Protein AF-A0A2V6UQI0-F1 (afdb_monomer_lite)

Radius of gyration: 17.48 Å; chains: 1; bounding box: 31×27×64 Å

Sequence (97 aa):
MAKVSGRGTDAVVAARPAAFRLSSEYEPRGDQPRAIEDLTRHVGGGRRHVVLRGVTGSGKTYTMANLIANTGRPTLVLSPNKTLAAQLFSEFKAFFP

Structure (mmCIF, N/CA/C/O backbone):
data_AF-A0A2V6UQI0-F1
#
_entry.id   AF-A0A2V6UQI0-F1
#
loop_
_atom_site.group_PDB
_atom_site.id
_atom_site.type_symbol
_atom_site.label_atom_id
_atom_site.label_alt_id
_atom_site.label_comp_id
_atom_site.label_asym_id
_atom_site.label_entity_id
_atom_site.label_seq_id
_atom_site.pdbx_PDB_ins_code
_atom_site.Cartn_x
_atom_site.Cartn_y
_atom_site.Cartn_z
_atom_site.occupancy
_atom_site.B_iso_or_equiv
_atom_site.auth_seq_id
_atom_site.auth_comp_id
_atom_site.auth_asym_id
_atom_site.auth_atom_id
_atom_site.pdbx_PDB_model_num
ATOM 1 N N . MET A 1 1 ? -19.095 -4.936 51.379 1.00 43.41 1 MET A N 1
ATOM 2 C CA . MET A 1 1 ? -18.631 -5.900 50.355 1.00 43.41 1 MET A CA 1
ATOM 3 C C . MET A 1 1 ? -18.524 -5.176 49.025 1.00 43.41 1 MET A C 1
ATOM 5 O O . MET A 1 1 ? -19.541 -4.772 48.481 1.00 43.41 1 MET A O 1
ATOM 9 N N . ALA A 1 2 ? -17.301 -4.937 48.552 1.00 41.28 2 ALA A N 1
ATOM 10 C CA . ALA A 1 2 ? -17.038 -4.334 47.250 1.00 41.28 2 ALA A CA 1
ATOM 11 C C . ALA A 1 2 ? -17.226 -5.383 46.143 1.00 41.28 2 ALA A C 1
ATOM 13 O O . ALA A 1 2 ? -16.736 -6.504 46.280 1.00 41.28 2 ALA A O 1
ATOM 14 N N . LYS A 1 3 ? -17.897 -5.023 45.044 1.00 48.03 3 LYS A N 1
ATOM 15 C CA . LYS A 1 3 ? -17.884 -5.816 43.810 1.00 48.03 3 LYS A CA 1
ATOM 16 C C . LYS A 1 3 ? -17.200 -5.001 42.718 1.00 48.03 3 LYS A C 1
ATOM 18 O O . LYS A 1 3 ? -17.636 -3.911 42.364 1.00 48.03 3 LYS A O 1
ATOM 23 N N . VAL A 1 4 ? -16.080 -5.543 42.261 1.00 51.94 4 VAL A N 1
ATOM 24 C CA . VAL A 1 4 ? -15.159 -4.994 41.269 1.00 51.94 4 VAL A CA 1
ATOM 25 C C . VAL A 1 4 ? -15.762 -5.079 39.863 1.00 51.94 4 VAL A C 1
ATOM 27 O O . VAL A 1 4 ? -16.188 -6.147 39.432 1.00 51.94 4 VAL A O 1
ATOM 30 N N . SER A 1 5 ? -15.769 -3.926 39.188 1.00 45.72 5 SER A N 1
ATOM 31 C CA . SER A 1 5 ? -15.435 -3.684 37.774 1.00 45.72 5 SER A CA 1
ATOM 32 C C . SER A 1 5 ? -15.681 -4.825 36.774 1.00 45.72 5 SER A C 1
ATOM 34 O O . SER A 1 5 ? -14.866 -5.736 36.609 1.00 45.72 5 SER A O 1
ATOM 36 N N . GLY A 1 6 ? -16.781 -4.709 36.027 1.00 47.22 6 GLY A N 1
ATOM 37 C CA . GLY A 1 6 ? -16.929 -5.344 34.722 1.00 47.22 6 GLY A CA 1
ATOM 38 C C . GLY A 1 6 ? -16.240 -4.482 33.667 1.00 47.22 6 GLY A C 1
ATOM 39 O O . GLY A 1 6 ? -16.662 -3.356 33.422 1.00 47.22 6 GLY A O 1
ATOM 40 N N . ARG A 1 7 ? -15.158 -5.017 33.094 1.00 54.47 7 ARG A N 1
ATOM 41 C CA . ARG A 1 7 ? -14.388 -4.463 31.973 1.00 54.47 7 ARG A CA 1
ATOM 42 C C . ARG A 1 7 ? -15.310 -3.874 30.907 1.00 54.47 7 ARG A C 1
ATOM 44 O O . ARG A 1 7 ? -16.218 -4.557 30.436 1.00 54.47 7 ARG A O 1
ATOM 51 N N . GLY A 1 8 ? -15.039 -2.617 30.554 1.00 45.41 8 GLY A N 1
ATOM 52 C CA . GLY A 1 8 ? -15.682 -1.930 29.448 1.00 45.41 8 GLY A CA 1
ATOM 53 C C . GLY A 1 8 ? -15.643 -2.812 28.211 1.00 45.41 8 GLY A C 1
ATOM 54 O O . GLY A 1 8 ? -14.612 -3.385 27.866 1.00 45.41 8 GLY A O 1
ATOM 55 N N . THR A 1 9 ? -16.797 -2.962 27.581 1.00 44.50 9 THR A N 1
ATOM 56 C CA . THR A 1 9 ? -16.889 -3.448 26.218 1.00 44.50 9 THR A CA 1
ATOM 57 C C . THR A 1 9 ? -15.984 -2.561 25.371 1.00 44.50 9 THR A C 1
ATOM 59 O O . THR A 1 9 ? -16.330 -1.403 25.129 1.00 44.50 9 THR A O 1
ATOM 62 N N . ASP A 1 10 ? -14.833 -3.084 24.947 1.00 46.47 10 ASP A N 1
ATOM 63 C CA . ASP A 1 10 ? -14.095 -2.553 23.807 1.00 46.47 10 ASP A CA 1
ATOM 64 C C . ASP A 1 10 ? -15.028 -2.699 22.610 1.00 46.47 10 ASP A C 1
ATOM 66 O O . ASP A 1 10 ? -15.032 -3.696 21.884 1.00 46.47 10 ASP A O 1
ATOM 70 N N . ALA A 1 11 ? -15.906 -1.711 22.460 1.00 43.59 11 ALA A N 1
ATOM 71 C CA . ALA A 1 11 ? -16.594 -1.445 21.229 1.00 43.59 11 ALA A CA 1
ATOM 72 C C . ALA A 1 11 ? -15.480 -1.177 20.223 1.00 43.59 11 ALA A C 1
ATOM 74 O O . ALA A 1 11 ? -14.977 -0.060 20.106 1.00 43.59 11 ALA A O 1
ATOM 75 N N . VAL A 1 12 ? -15.048 -2.233 19.532 1.00 52.81 12 VAL A N 1
ATOM 76 C CA . VAL A 1 12 ? -14.375 -2.105 18.251 1.00 52.81 12 VAL A CA 1
ATOM 77 C C . VAL A 1 12 ? -15.330 -1.252 17.440 1.00 52.81 12 VAL A C 1
ATOM 79 O O . VAL A 1 12 ? -16.383 -1.727 17.018 1.00 52.81 12 VAL A O 1
ATOM 82 N N . VAL A 1 13 ? -15.014 0.040 17.348 1.00 53.50 13 VAL A N 1
ATOM 83 C CA . VAL A 1 13 ? -15.755 1.006 16.555 1.00 53.50 13 VAL A CA 1
ATOM 84 C C . VAL A 1 13 ? -15.876 0.358 15.190 1.00 53.50 13 VAL A C 1
ATOM 86 O O . VAL A 1 13 ? -14.867 0.160 14.511 1.00 53.50 13 VAL A O 1
ATOM 89 N N . ALA A 1 14 ? -17.086 -0.081 14.842 1.00 52.88 14 ALA A N 1
ATOM 90 C CA . ALA A 1 14 ? -17.365 -0.681 13.553 1.00 52.88 14 ALA A CA 1
ATOM 91 C C . ALA A 1 14 ? -17.186 0.440 12.535 1.00 52.88 14 ALA A C 1
ATOM 93 O O . ALA A 1 14 ? -18.101 1.218 12.261 1.00 52.88 14 ALA A O 1
ATOM 94 N N . ALA A 1 15 ? -15.948 0.607 12.081 1.00 55.72 15 ALA A N 1
ATOM 95 C CA . ALA A 1 15 ? -15.601 1.675 11.184 1.00 55.72 15 ALA A CA 1
ATOM 96 C C . ALA A 1 15 ? -16.381 1.444 9.895 1.00 55.72 15 ALA A C 1
ATOM 98 O O . ALA A 1 15 ? -16.282 0.385 9.271 1.00 55.72 15 ALA A O 1
ATOM 99 N N . ARG A 1 16 ? -17.209 2.426 9.535 1.00 60.06 16 ARG A N 1
ATOM 100 C CA . ARG A 1 16 ? -17.939 2.406 8.270 1.00 60.06 16 ARG A CA 1
ATOM 101 C C . ARG A 1 16 ? -16.900 2.300 7.149 1.00 60.06 16 ARG A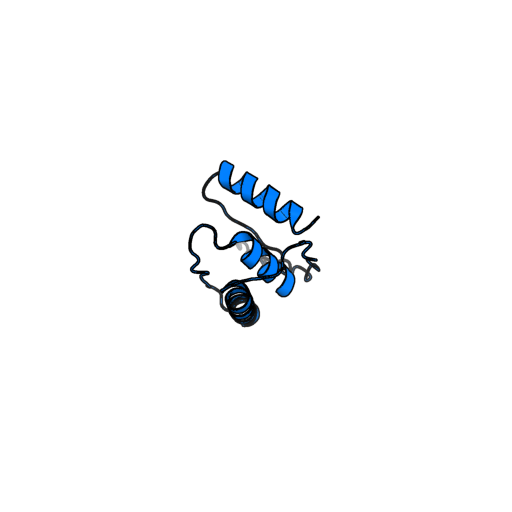 C 1
ATOM 103 O O . ARG A 1 16 ? -15.877 2.983 7.248 1.00 60.06 16 ARG A O 1
ATOM 110 N N . PRO A 1 17 ? -17.122 1.465 6.122 1.00 59.19 17 PRO A N 1
ATOM 111 C CA . PRO A 1 17 ? -16.191 1.381 5.009 1.00 59.19 17 PRO A CA 1
ATOM 112 C C . PRO A 1 17 ? -16.013 2.781 4.418 1.00 59.19 17 PRO A C 1
ATOM 114 O O . PRO A 1 17 ? -16.982 3.423 4.006 1.00 59.19 17 PRO A O 1
ATOM 117 N N . ALA A 1 18 ? -14.781 3.278 4.465 1.00 68.88 18 ALA A N 1
ATOM 118 C CA . ALA A 1 18 ? -14.418 4.549 3.867 1.00 68.88 18 ALA A CA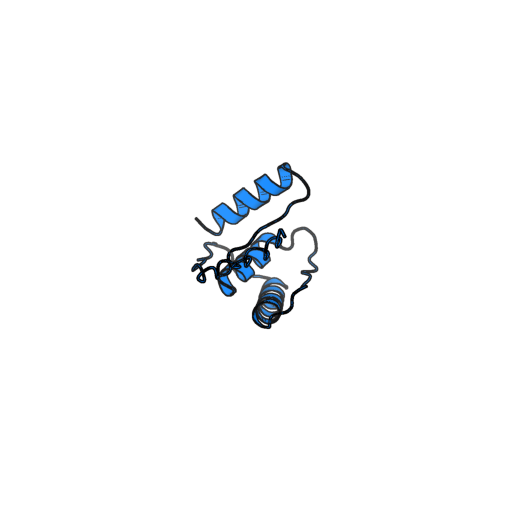 1
ATOM 119 C C . ALA A 1 18 ? -14.101 4.276 2.396 1.00 68.88 18 ALA A C 1
ATOM 121 O O . ALA A 1 18 ? -13.339 3.362 2.079 1.00 68.88 18 ALA A O 1
ATOM 122 N N . ALA A 1 19 ? -14.708 5.040 1.490 1.00 82.94 19 ALA A N 1
ATOM 123 C CA . ALA A 1 19 ? -14.447 4.902 0.064 1.00 82.94 19 ALA A CA 1
ATOM 124 C C . ALA A 1 19 ? -13.058 5.476 -0.262 1.00 82.94 19 ALA A C 1
ATOM 126 O O . ALA A 1 19 ? -12.922 6.666 -0.540 1.00 82.94 19 ALA A O 1
ATOM 127 N N . PHE A 1 20 ? -12.026 4.634 -0.212 1.00 94.06 20 PHE A N 1
ATOM 128 C CA . PHE A 1 20 ? -10.676 4.988 -0.647 1.00 94.06 20 PHE A CA 1
ATOM 129 C C . PHE A 1 20 ? -10.611 4.970 -2.177 1.00 94.06 20 PHE A C 1
ATOM 131 O O . PHE A 1 20 ? -10.671 3.909 -2.797 1.00 94.06 20 PHE A O 1
ATOM 138 N N . ARG A 1 21 ? -10.499 6.151 -2.793 1.00 94.00 21 ARG A N 1
ATOM 139 C CA . ARG A 1 21 ? -10.319 6.293 -4.243 1.00 94.00 21 ARG A CA 1
ATOM 140 C C . ARG A 1 21 ? -8.835 6.414 -4.554 1.00 94.00 21 ARG A C 1
ATOM 142 O O . ARG A 1 21 ? -8.226 7.427 -4.231 1.00 94.00 21 ARG A O 1
ATOM 149 N N . LEU A 1 22 ? -8.274 5.374 -5.160 1.00 95.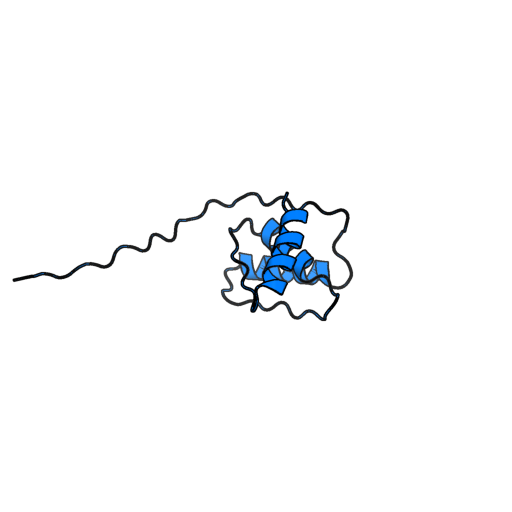25 22 LEU A N 1
ATOM 150 C CA . LEU A 1 22 ? -6.884 5.376 -5.596 1.00 95.25 22 LEU A CA 1
ATOM 151 C C . LEU A 1 22 ? -6.716 6.303 -6.807 1.00 95.25 22 LEU A C 1
ATOM 153 O O . LEU A 1 22 ? -7.342 6.082 -7.842 1.00 95.25 22 LEU A O 1
ATOM 157 N N . SER A 1 23 ? -5.860 7.313 -6.674 1.00 94.81 23 SER A N 1
ATOM 158 C CA . SER A 1 23 ? -5.406 8.180 -7.761 1.00 94.81 23 SER A CA 1
ATOM 159 C C . SER A 1 23 ? -4.002 7.762 -8.192 1.00 94.81 23 SER A C 1
ATOM 161 O O . SER A 1 23 ? -3.095 7.669 -7.365 1.00 94.81 23 SER A O 1
ATOM 163 N N . SER A 1 24 ? -3.814 7.456 -9.474 1.00 90.69 24 SER A N 1
ATOM 164 C CA . SER A 1 24 ? -2.522 7.048 -10.029 1.00 90.69 24 SER A CA 1
ATOM 165 C C . SER A 1 24 ? -2.550 7.134 -11.551 1.00 90.69 24 SER A C 1
ATOM 167 O O . SER A 1 24 ? -3.521 6.714 -12.171 1.00 90.69 24 SER A O 1
ATOM 169 N N . GLU A 1 25 ? -1.462 7.613 -12.151 1.00 88.88 25 GLU A N 1
ATOM 170 C CA . GLU A 1 25 ? -1.231 7.540 -13.604 1.00 88.88 25 GLU A CA 1
ATOM 171 C C . GLU A 1 25 ? -0.717 6.158 -14.044 1.00 88.88 25 GLU A C 1
ATOM 173 O O . GLU A 1 25 ? -0.688 5.829 -15.228 1.00 88.88 25 GLU A O 1
ATOM 178 N N . TYR A 1 26 ? -0.287 5.339 -13.084 1.00 86.75 26 TYR A N 1
ATOM 179 C CA . TYR A 1 26 ? 0.186 3.982 -13.315 1.00 86.75 26 TYR A CA 1
ATOM 180 C C . TYR A 1 26 ? -0.958 2.981 -13.207 1.00 86.75 26 TYR A C 1
ATOM 182 O O . TYR A 1 26 ? -1.825 3.119 -12.341 1.00 86.75 26 TYR A O 1
ATOM 190 N N . GLU A 1 27 ? -0.872 1.931 -14.018 1.00 91.75 27 GLU A N 1
ATOM 191 C CA . GLU A 1 27 ? -1.669 0.714 -13.895 1.00 91.75 27 GLU A CA 1
ATOM 192 C C . GLU A 1 27 ? -0.819 -0.410 -13.282 1.00 91.75 27 GLU A C 1
ATOM 194 O O . GLU A 1 27 ? 0.404 -0.424 -13.483 1.00 91.75 27 GLU A O 1
ATOM 199 N N . PRO A 1 28 ? -1.424 -1.376 -12.566 1.00 93.69 28 PRO A N 1
ATOM 200 C CA . PRO A 1 28 ? -0.700 -2.531 -12.050 1.00 93.69 28 PRO A CA 1
ATOM 201 C C . PRO A 1 28 ? -0.028 -3.334 -13.171 1.00 93.69 28 PRO A C 1
ATOM 203 O O . PRO A 1 28 ? -0.658 -3.680 -14.168 1.00 93.69 28 PRO A O 1
ATOM 206 N N . ARG A 1 29 ? 1.259 -3.661 -13.006 1.00 93.56 29 ARG A N 1
ATOM 207 C CA . ARG A 1 29 ? 2.061 -4.382 -14.016 1.00 93.56 29 ARG A CA 1
ATOM 208 C C . ARG A 1 29 ? 2.855 -5.539 -13.412 1.00 93.56 29 ARG A C 1
ATOM 210 O O . ARG A 1 29 ? 3.077 -5.597 -12.203 1.00 93.56 29 ARG A O 1
ATOM 217 N N . GLY A 1 30 ? 3.308 -6.455 -14.269 1.00 93.88 30 GLY A N 1
ATOM 218 C CA . GLY A 1 30 ? 4.044 -7.651 -13.847 1.00 93.88 30 GLY A CA 1
ATOM 219 C C . GLY A 1 30 ? 3.185 -8.536 -12.943 1.00 93.88 30 GLY A C 1
ATOM 220 O O . GLY A 1 30 ? 2.036 -8.811 -13.270 1.00 93.88 30 GLY A O 1
ATOM 221 N N . ASP A 1 31 ? 3.715 -8.928 -11.784 1.00 94.75 31 ASP A N 1
ATOM 222 C CA . ASP A 1 31 ? 2.997 -9.767 -10.811 1.00 94.75 31 ASP A CA 1
ATOM 223 C C . ASP A 1 31 ? 1.994 -8.992 -9.937 1.00 94.75 31 ASP A C 1
ATOM 225 O O . ASP A 1 31 ? 1.239 -9.600 -9.171 1.00 94.75 31 ASP A O 1
ATOM 229 N N . GLN A 1 32 ? 1.964 -7.656 -10.026 1.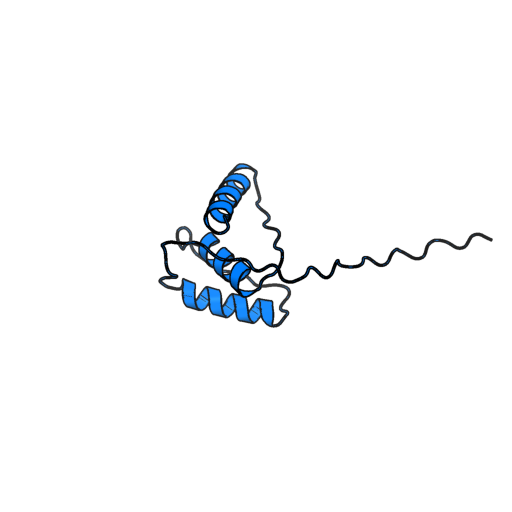00 96.44 32 GLN A N 1
ATOM 230 C CA . GLN A 1 32 ? 1.100 -6.828 -9.180 1.00 96.44 32 GLN A CA 1
ATOM 231 C C . GLN A 1 32 ? -0.394 -7.159 -9.313 1.00 96.44 32 GLN A C 1
ATOM 233 O O . GLN A 1 32 ? -1.019 -7.313 -8.265 1.00 96.44 32 GLN A O 1
ATOM 238 N N . PRO A 1 33 ? -0.992 -7.320 -10.517 1.00 97.19 33 PRO A N 1
ATOM 239 C CA . PRO A 1 33 ? -2.424 -7.605 -10.640 1.00 97.19 33 PRO A CA 1
ATOM 240 C C . PRO A 1 33 ? -2.834 -8.857 -9.859 1.00 97.19 33 PRO A C 1
ATOM 242 O O . PRO A 1 33 ? -3.766 -8.821 -9.057 1.00 97.19 33 PRO A O 1
ATOM 245 N N . ARG A 1 34 ? -2.063 -9.940 -10.014 1.00 96.81 34 ARG A N 1
ATOM 246 C CA . ARG A 1 34 ? -2.297 -11.203 -9.309 1.00 96.81 34 ARG A CA 1
ATOM 247 C C . ARG A 1 34 ? -2.098 -11.060 -7.802 1.00 96.81 34 ARG A C 1
ATOM 249 O O . ARG A 1 34 ? -2.903 -11.565 -7.025 1.00 96.81 34 ARG A O 1
ATOM 256 N N . ALA A 1 35 ? -1.041 -10.366 -7.376 1.00 97.50 35 ALA A N 1
ATOM 257 C CA . ALA A 1 35 ? -0.791 -10.130 -5.957 1.00 97.50 35 ALA A CA 1
ATOM 258 C C . ALA A 1 35 ? -1.930 -9.326 -5.308 1.00 97.50 35 ALA A C 1
ATOM 260 O O . ALA A 1 35 ? -2.367 -9.672 -4.213 1.00 97.50 35 ALA A O 1
ATOM 261 N N . ILE A 1 36 ? -2.435 -8.290 -5.985 1.00 97.56 36 ILE A N 1
ATOM 262 C CA . ILE A 1 36 ? -3.570 -7.480 -5.524 1.00 97.56 36 ILE A CA 1
ATOM 263 C C . ILE A 1 36 ? -4.814 -8.359 -5.376 1.00 97.56 36 ILE A C 1
ATOM 265 O O . ILE A 1 36 ? -5.424 -8.357 -4.308 1.00 97.56 36 ILE A O 1
ATOM 269 N N . GLU A 1 37 ? -5.155 -9.143 -6.401 1.00 97.88 37 GLU A N 1
ATOM 270 C CA . GLU A 1 37 ? -6.315 -10.040 -6.384 1.00 97.88 37 GLU A CA 1
ATOM 271 C C . GLU A 1 37 ? -6.243 -11.045 -5.222 1.00 97.88 37 GLU A C 1
ATOM 273 O O . GLU A 1 37 ? -7.175 -11.151 -4.416 1.00 97.88 37 GLU A O 1
ATOM 278 N N . ASP A 1 38 ? -5.110 -11.740 -5.085 1.00 97.75 38 ASP A N 1
ATOM 279 C CA . ASP A 1 38 ? -4.901 -12.734 -4.034 1.00 97.75 38 ASP A CA 1
ATOM 280 C C . ASP A 1 38 ? -4.995 -12.101 -2.637 1.00 97.75 38 ASP A C 1
ATOM 282 O O . ASP A 1 38 ? -5.650 -12.652 -1.744 1.00 97.75 38 ASP A O 1
ATOM 286 N N . LEU A 1 39 ? -4.380 -10.930 -2.438 1.00 97.56 39 LEU A N 1
ATOM 287 C CA . LEU A 1 39 ? -4.457 -10.187 -1.180 1.00 97.56 39 LEU A CA 1
ATOM 288 C C . LEU A 1 39 ? -5.893 -9.748 -0.871 1.00 97.56 39 LEU A C 1
ATOM 290 O O . LEU A 1 39 ? -6.363 -9.974 0.247 1.00 97.56 39 LEU A O 1
ATOM 294 N N . THR A 1 40 ? -6.601 -9.161 -1.841 1.00 96.88 40 THR A N 1
ATOM 295 C CA . THR A 1 40 ? -7.989 -8.710 -1.674 1.00 96.88 40 THR A CA 1
ATOM 296 C C . THR A 1 40 ? -8.892 -9.880 -1.296 1.00 96.88 40 THR A C 1
ATOM 298 O O . THR A 1 40 ? -9.624 -9.786 -0.307 1.00 96.88 40 THR A O 1
ATOM 301 N N . ARG A 1 41 ? -8.782 -11.018 -1.993 1.00 97.69 41 ARG A N 1
ATOM 302 C CA . ARG A 1 41 ? -9.537 -12.237 -1.669 1.00 97.69 41 ARG A CA 1
ATOM 303 C C . ARG A 1 41 ? -9.229 -12.739 -0.260 1.00 97.69 41 ARG A C 1
ATOM 305 O O . ARG A 1 41 ? -10.139 -13.098 0.483 1.00 97.69 41 ARG A O 1
ATOM 312 N N . HIS A 1 42 ? -7.956 -12.788 0.128 1.00 96.94 42 HIS A N 1
ATOM 313 C CA . HIS A 1 42 ? -7.559 -13.292 1.444 1.00 96.94 42 HIS A CA 1
ATOM 314 C C . HIS A 1 42 ? -8.038 -12.395 2.589 1.00 96.94 42 HIS A C 1
ATOM 316 O O . HIS A 1 42 ? -8.573 -12.906 3.575 1.00 96.94 42 HIS A O 1
ATOM 322 N N . VAL A 1 43 ? -7.880 -11.077 2.454 1.00 94.56 43 VAL A N 1
ATOM 323 C CA . VAL A 1 43 ? -8.315 -10.107 3.468 1.00 94.56 43 VAL A CA 1
ATOM 324 C C . VAL A 1 43 ? -9.843 -10.033 3.537 1.00 94.56 43 VAL A C 1
ATOM 326 O O . VAL A 1 43 ? -10.397 -10.031 4.638 1.00 94.56 43 VAL A O 1
ATOM 329 N N . GLY A 1 44 ? -10.527 -10.027 2.388 1.00 91.88 44 GLY A N 1
ATOM 330 C CA . GLY A 1 44 ? -11.992 -10.056 2.306 1.00 91.88 44 GLY A CA 1
ATOM 331 C C . GLY A 1 44 ? -12.595 -11.348 2.864 1.00 91.88 44 GLY A C 1
ATOM 332 O O . GLY A 1 44 ? -13.620 -11.309 3.535 1.00 91.88 44 GLY A O 1
ATOM 333 N N . GLY A 1 45 ? -11.907 -12.481 2.689 1.00 94.38 45 GLY A N 1
ATOM 334 C CA . GLY A 1 45 ? -12.271 -13.777 3.272 1.00 94.38 45 GLY A CA 1
ATOM 335 C C . GLY A 1 45 ? -11.958 -13.928 4.767 1.00 94.38 45 GLY A C 1
ATOM 336 O O . GLY A 1 45 ? -12.007 -15.042 5.283 1.00 94.38 45 GLY A O 1
ATOM 337 N N . GLY A 1 46 ? -11.580 -12.852 5.467 1.00 93.06 46 GLY A N 1
ATOM 338 C CA . GLY A 1 46 ? -11.376 -12.861 6.918 1.00 93.06 46 GLY A CA 1
ATOM 339 C C . GLY A 1 46 ? -10.063 -13.493 7.394 1.00 93.06 46 GLY A C 1
ATOM 340 O O . GLY A 1 46 ? -9.904 -13.733 8.595 1.00 93.06 46 GLY A O 1
ATOM 341 N N . ARG A 1 47 ? -9.090 -13.751 6.504 1.00 95.62 47 ARG A N 1
ATOM 342 C CA . ARG A 1 47 ? -7.769 -14.229 6.944 1.00 95.62 47 ARG A CA 1
ATOM 343 C C . ARG A 1 47 ? -7.084 -13.145 7.769 1.00 95.62 47 ARG A C 1
ATOM 345 O O . ARG A 1 47 ? -6.868 -12.035 7.292 1.00 95.62 47 ARG A O 1
ATOM 352 N N . ARG A 1 48 ? -6.697 -13.489 9.000 1.00 94.88 48 ARG A N 1
ATOM 353 C CA . ARG A 1 48 ? -6.055 -12.541 9.926 1.00 94.88 48 ARG A CA 1
ATOM 354 C C . ARG A 1 48 ? -4.612 -12.201 9.561 1.00 94.88 48 ARG A C 1
ATOM 356 O O . ARG A 1 48 ? -4.161 -11.100 9.849 1.00 94.88 48 ARG A O 1
ATOM 363 N N . HIS A 1 49 ? -3.890 -13.141 8.953 1.00 97.06 49 HIS A N 1
ATOM 364 C CA . HIS A 1 49 ? -2.477 -12.983 8.615 1.00 97.06 49 HIS A CA 1
ATOM 365 C C . HIS A 1 49 ? -2.261 -13.309 7.143 1.00 97.06 49 HIS A C 1
ATOM 367 O O . HIS A 1 49 ? -2.585 -14.406 6.686 1.00 97.06 49 HIS A O 1
ATOM 373 N N . VAL A 1 50 ? -1.723 -12.343 6.405 1.00 96.81 50 VAL A N 1
ATOM 374 C CA . VAL A 1 50 ? -1.423 -12.451 4.978 1.00 96.81 50 VAL A CA 1
ATOM 375 C C . VAL A 1 50 ? -0.073 -11.782 4.737 1.00 96.81 50 VAL A C 1
ATOM 377 O O . VAL A 1 50 ? 0.205 -10.732 5.310 1.00 96.81 50 VAL A O 1
ATOM 380 N N . VAL A 1 51 ? 0.776 -12.396 3.913 1.00 96.44 51 VAL A N 1
ATOM 381 C CA . VAL A 1 51 ? 2.131 -11.906 3.630 1.00 96.44 51 VAL A CA 1
ATOM 382 C C . VAL A 1 51 ? 2.259 -11.608 2.141 1.00 96.44 51 VAL A C 1
ATOM 384 O O . VAL A 1 51 ? 2.104 -12.504 1.315 1.00 96.44 51 VAL A O 1
ATOM 387 N N . LEU A 1 52 ? 2.595 -10.363 1.800 1.00 96.75 52 LEU A N 1
ATOM 388 C CA . LEU A 1 52 ? 3.019 -9.985 0.453 1.00 96.75 52 LEU A CA 1
ATOM 389 C C . LEU A 1 52 ? 4.525 -10.240 0.311 1.00 96.75 52 LEU A C 1
ATOM 391 O O . LEU A 1 52 ? 5.341 -9.486 0.844 1.00 96.75 52 LEU A O 1
ATOM 395 N N . ARG A 1 53 ? 4.910 -11.295 -0.414 1.00 94.00 53 ARG A N 1
ATOM 396 C CA . ARG A 1 53 ? 6.320 -11.551 -0.747 1.00 94.00 53 ARG A CA 1
ATOM 397 C C . ARG A 1 53 ? 6.691 -10.814 -2.030 1.00 94.00 53 ARG A C 1
ATOM 399 O O . ARG A 1 53 ? 6.393 -11.295 -3.113 1.00 94.00 53 ARG A O 1
ATOM 406 N N . GLY A 1 54 ? 7.340 -9.658 -1.899 1.00 90.88 54 GLY A N 1
ATOM 407 C CA . GLY A 1 54 ? 7.768 -8.844 -3.040 1.00 90.88 54 GLY A CA 1
ATOM 408 C C . GLY A 1 54 ? 9.225 -8.398 -2.943 1.00 90.88 54 GLY A C 1
ATOM 409 O O . GLY A 1 54 ? 9.672 -7.922 -1.894 1.00 90.88 54 GLY A O 1
ATOM 410 N N . VAL A 1 55 ? 9.950 -8.481 -4.060 1.00 92.38 55 VAL A N 1
ATOM 411 C CA . VAL A 1 55 ? 11.335 -7.992 -4.185 1.00 92.38 55 VAL A CA 1
ATOM 412 C C . VAL A 1 55 ? 11.409 -6.460 -4.089 1.00 92.38 55 VAL A C 1
ATOM 414 O O . VAL A 1 55 ? 10.392 -5.759 -4.169 1.00 92.38 55 VAL A O 1
ATOM 417 N N . THR A 1 56 ? 12.592 -5.897 -3.858 1.00 90.38 56 THR A N 1
ATOM 418 C CA . THR A 1 56 ? 12.797 -4.435 -3.877 1.00 90.38 56 THR A CA 1
ATOM 419 C C . THR A 1 56 ? 12.519 -3.875 -5.276 1.00 90.38 56 THR A C 1
ATOM 421 O O . THR A 1 56 ? 12.784 -4.542 -6.266 1.00 90.38 56 THR A O 1
ATOM 424 N N . GLY A 1 57 ? 11.915 -2.685 -5.364 1.00 89.50 57 GLY A N 1
ATOM 425 C CA . GLY A 1 57 ? 11.554 -2.054 -6.643 1.00 89.50 57 GLY A CA 1
ATOM 426 C C . GLY A 1 57 ? 10.246 -2.541 -7.285 1.00 89.50 57 GLY A C 1
ATOM 427 O O . GLY A 1 57 ? 9.752 -1.901 -8.200 1.00 89.50 57 GLY A O 1
ATOM 428 N N . SER A 1 58 ? 9.613 -3.601 -6.771 1.00 90.25 58 SER A N 1
ATOM 429 C CA . SER A 1 58 ? 8.367 -4.163 -7.335 1.00 90.25 58 SER A CA 1
ATOM 430 C C . SER A 1 58 ? 7.090 -3.338 -7.098 1.00 90.25 58 SER A C 1
ATOM 432 O O . SER A 1 58 ? 6.002 -3.790 -7.442 1.00 90.25 58 SER A O 1
ATOM 434 N N . GLY A 1 59 ? 7.174 -2.150 -6.489 1.00 93.81 59 GLY A N 1
ATOM 435 C CA . GLY A 1 59 ? 5.991 -1.322 -6.211 1.00 93.81 59 GLY A CA 1
ATOM 436 C C . GLY A 1 59 ? 5.083 -1.874 -5.102 1.00 93.81 59 GLY A C 1
ATOM 437 O O . GLY A 1 59 ? 3.857 -1.854 -5.221 1.00 93.81 59 GLY A O 1
ATOM 438 N N . LYS A 1 60 ? 5.670 -2.362 -3.997 1.00 96.62 60 LYS A N 1
ATOM 439 C CA . LYS A 1 60 ? 4.913 -2.894 -2.845 1.00 96.62 60 LYS A CA 1
ATOM 440 C C . LYS A 1 60 ? 3.914 -1.887 -2.270 1.00 96.62 60 LYS A C 1
ATOM 442 O O . LYS A 1 60 ? 2.799 -2.281 -1.947 1.00 96.62 60 LYS A O 1
ATOM 447 N N . THR A 1 61 ? 4.273 -0.606 -2.173 1.00 97.00 61 THR A N 1
ATOM 448 C CA . THR A 1 61 ? 3.350 0.422 -1.667 1.00 97.00 61 THR A CA 1
ATOM 449 C C . THR A 1 61 ? 2.131 0.568 -2.570 1.00 97.00 61 THR A C 1
ATOM 451 O O . THR A 1 61 ? 1.010 0.553 -2.078 1.00 97.00 61 THR A O 1
ATOM 454 N N . TYR A 1 62 ? 2.329 0.608 -3.890 1.00 97.19 62 TYR A N 1
ATOM 455 C CA . TYR A 1 62 ? 1.235 0.691 -4.860 1.00 97.19 62 TYR A CA 1
ATOM 456 C C . TYR A 1 62 ? 0.325 -0.550 -4.824 1.00 97.19 62 TYR A C 1
ATOM 458 O O . TYR A 1 62 ? -0.900 -0.437 -4.861 1.00 97.19 62 TYR A O 1
ATOM 466 N N . THR A 1 63 ? 0.911 -1.740 -4.647 1.00 97.56 63 THR A N 1
ATOM 467 C CA . THR A 1 63 ? 0.158 -2.986 -4.412 1.00 97.56 63 THR A CA 1
ATOM 468 C C . THR A 1 63 ? -0.715 -2.880 -3.154 1.00 97.56 63 THR A C 1
ATOM 470 O O . THR A 1 63 ? -1.896 -3.224 -3.182 1.00 97.56 63 THR A O 1
ATOM 473 N N . MET A 1 64 ? -0.163 -2.358 -2.052 1.00 97.44 64 MET A N 1
ATOM 474 C CA . MET A 1 64 ? -0.917 -2.154 -0.810 1.00 97.44 64 MET A CA 1
ATOM 475 C C . MET A 1 64 ? -1.977 -1.052 -0.935 1.00 97.44 64 MET A C 1
ATOM 477 O O . MET A 1 64 ? -3.050 -1.190 -0.356 1.00 97.44 64 MET A O 1
ATOM 481 N N . ALA A 1 65 ? -1.735 0.004 -1.715 1.00 97.38 65 ALA A N 1
ATOM 482 C CA . ALA A 1 65 ? -2.727 1.044 -1.984 1.00 97.38 65 ALA A CA 1
ATOM 483 C C . ALA A 1 65 ? -3.953 0.471 -2.717 1.00 97.38 65 ALA A C 1
ATOM 485 O O . ALA A 1 65 ? -5.085 0.695 -2.292 1.00 97.38 65 ALA A O 1
ATOM 486 N N . ASN A 1 66 ? -3.743 -0.365 -3.738 1.00 97.25 66 ASN A N 1
ATOM 487 C CA . ASN A 1 66 ? -4.833 -1.087 -4.402 1.00 97.25 66 ASN A CA 1
ATOM 488 C C . ASN A 1 66 ? -5.609 -1.989 -3.427 1.00 97.25 66 ASN A C 1
ATOM 490 O O . ASN A 1 66 ? -6.837 -1.999 -3.436 1.00 97.25 66 ASN A O 1
ATOM 494 N N . LEU A 1 67 ? -4.916 -2.703 -2.533 1.00 97.00 67 LEU A N 1
ATOM 495 C CA . LEU A 1 67 ? -5.572 -3.511 -1.500 1.00 97.00 67 LEU A CA 1
ATOM 496 C C . LEU A 1 67 ? -6.448 -2.660 -0.561 1.00 97.00 67 LEU A C 1
ATOM 498 O O . LEU A 1 67 ? -7.572 -3.056 -0.239 1.00 97.00 67 LEU A O 1
ATOM 502 N N . ILE A 1 68 ? -5.949 -1.506 -0.113 1.00 96.25 68 ILE A N 1
ATOM 503 C CA . ILE A 1 68 ? -6.696 -0.579 0.752 1.00 96.25 68 ILE A CA 1
ATOM 504 C C . ILE A 1 68 ? -7.939 -0.059 0.019 1.00 96.25 68 ILE A C 1
ATOM 506 O O . ILE A 1 68 ? -9.033 -0.104 0.583 1.00 96.25 68 ILE A O 1
ATOM 510 N N . ALA A 1 69 ? -7.792 0.345 -1.247 1.00 95.81 69 ALA A N 1
ATOM 511 C CA . ALA A 1 69 ? -8.898 0.789 -2.094 1.00 95.81 69 ALA A CA 1
ATOM 512 C C . ALA A 1 69 ? -9.971 -0.299 -2.267 1.00 95.81 69 ALA A C 1
ATOM 514 O O . ALA A 1 69 ? -11.148 -0.052 -2.009 1.00 95.81 69 ALA A O 1
ATOM 515 N N . ASN A 1 70 ? -9.562 -1.526 -2.602 1.00 95.25 70 ASN A N 1
ATOM 516 C CA . ASN A 1 70 ? -10.473 -2.656 -2.805 1.00 95.25 70 ASN A CA 1
ATOM 517 C C . ASN A 1 70 ? -11.210 -3.074 -1.526 1.00 95.25 70 ASN A C 1
ATOM 519 O O . ASN A 1 70 ? -12.348 -3.534 -1.58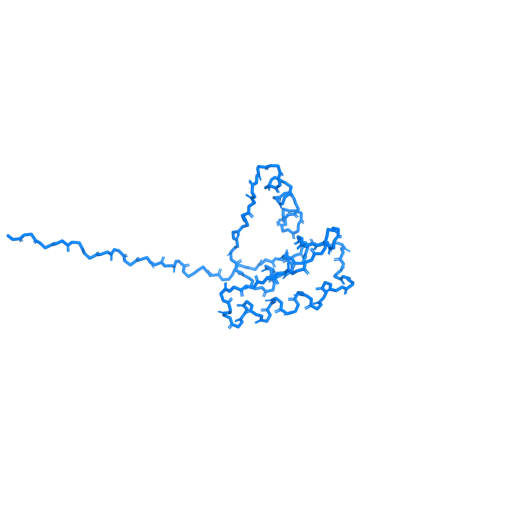6 1.00 95.25 70 ASN A O 1
ATOM 523 N N . THR A 1 71 ? -10.556 -2.969 -0.366 1.00 93.62 71 THR A N 1
ATOM 524 C CA . THR A 1 71 ? -11.148 -3.412 0.907 1.00 93.62 71 THR A CA 1
ATOM 525 C C . THR A 1 71 ? -11.961 -2.325 1.601 1.00 93.62 71 THR A C 1
ATOM 527 O O . THR A 1 71 ? -12.844 -2.659 2.390 1.00 93.62 71 THR A O 1
ATOM 530 N N . GLY A 1 72 ? -11.688 -1.042 1.344 1.00 92.69 72 GLY A N 1
ATOM 531 C CA . GLY A 1 72 ? -12.425 0.071 1.952 1.00 92.69 72 GLY A CA 1
ATOM 532 C C . GLY A 1 72 ? -12.240 0.191 3.472 1.00 92.69 72 GLY A C 1
ATOM 533 O O . GLY A 1 72 ? -13.068 0.794 4.157 1.00 92.69 72 GLY A O 1
ATOM 534 N N . ARG A 1 73 ? -11.196 -0.432 4.037 1.00 90.94 73 ARG A N 1
ATOM 535 C CA . ARG A 1 73 ? -10.990 -0.530 5.492 1.00 90.94 73 ARG A CA 1
ATOM 536 C C . ARG A 1 73 ? -10.012 0.540 5.973 1.00 90.94 73 ARG A C 1
ATOM 538 O O . ARG A 1 73 ? -8.930 0.661 5.393 1.00 90.94 73 ARG A O 1
ATOM 545 N N . PRO A 1 74 ? -10.314 1.268 7.064 1.00 94.00 74 PRO A N 1
ATOM 546 C CA . PRO A 1 74 ? -9.309 2.091 7.724 1.00 94.00 74 PRO A CA 1
ATOM 547 C C . PRO A 1 74 ? -8.082 1.249 8.066 1.00 94.00 74 PRO A C 1
ATOM 549 O O . PRO A 1 74 ? -8.202 0.168 8.645 1.00 94.00 74 PRO A O 1
ATOM 552 N N . THR A 1 75 ? -6.913 1.731 7.658 1.00 94.75 75 THR A N 1
ATOM 553 C CA . THR A 1 75 ? -5.678 0.947 7.657 1.00 94.75 75 THR A CA 1
ATOM 554 C C . THR A 1 75 ? -4.592 1.676 8.437 1.00 94.75 75 THR A C 1
ATOM 556 O O . THR A 1 75 ? -4.347 2.858 8.217 1.00 94.75 75 THR A O 1
ATOM 559 N N . LEU A 1 76 ? -3.924 0.952 9.336 1.00 96.88 76 LEU A N 1
ATOM 560 C CA . LEU A 1 76 ? -2.731 1.410 10.043 1.00 96.88 76 LEU A CA 1
ATOM 561 C C . LEU A 1 76 ? -1.492 0.816 9.366 1.00 96.88 76 LEU A C 1
ATOM 563 O O . LEU A 1 76 ? -1.338 -0.403 9.316 1.00 96.88 76 LEU A O 1
ATOM 567 N N . VAL A 1 77 ? -0.599 1.675 8.878 1.00 97.19 77 VAL A N 1
ATOM 568 C CA . VAL A 1 77 ? 0.687 1.264 8.303 1.00 97.19 77 VAL A CA 1
ATOM 569 C C . VAL A 1 77 ? 1.781 1.466 9.347 1.00 97.19 77 VAL A C 1
ATOM 571 O O . VAL A 1 77 ? 2.019 2.584 9.797 1.00 97.19 77 VAL A O 1
ATOM 574 N N . LEU A 1 78 ? 2.448 0.379 9.736 1.00 98.00 78 LEU A N 1
ATOM 575 C CA . LEU A 1 78 ? 3.556 0.399 10.690 1.00 98.00 78 LEU A CA 1
ATOM 576 C C . LEU A 1 78 ? 4.891 0.319 9.947 1.00 98.00 78 LEU A C 1
ATOM 578 O O . LEU A 1 78 ? 5.074 -0.516 9.064 1.00 98.00 78 LEU A O 1
ATOM 582 N N . SER A 1 79 ? 5.828 1.179 10.332 1.00 97.81 79 SER A N 1
ATOM 583 C CA . SER A 1 79 ? 7.169 1.272 9.754 1.00 97.81 79 SER A CA 1
ATOM 584 C C . SER A 1 79 ? 8.220 1.154 10.863 1.00 97.81 79 SER A C 1
ATOM 586 O O . SER A 1 79 ? 7.989 1.671 11.957 1.00 97.81 79 SER A O 1
ATOM 588 N N . PRO A 1 80 ? 9.382 0.517 10.617 1.00 97.38 80 PRO A N 1
ATOM 589 C CA . PRO A 1 80 ? 10.400 0.314 11.648 1.00 97.38 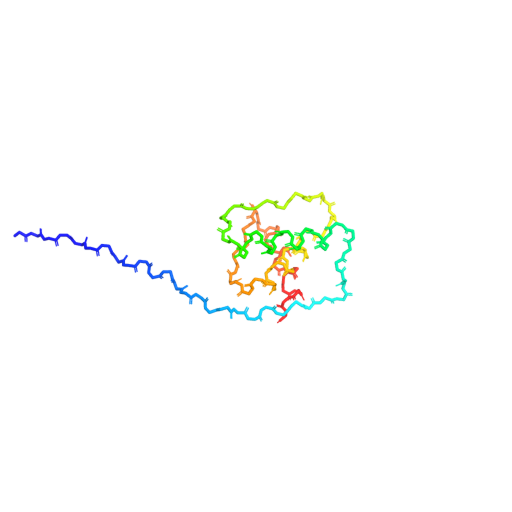80 PRO A CA 1
ATOM 590 C C . PRO A 1 80 ? 11.168 1.592 12.017 1.00 97.38 80 PRO A C 1
ATOM 592 O O . PRO A 1 80 ? 11.879 1.606 13.018 1.00 97.38 80 PRO A O 1
ATOM 595 N N . ASN A 1 81 ? 11.077 2.661 11.217 1.00 98.25 81 ASN A N 1
ATOM 596 C CA . ASN A 1 81 ? 11.746 3.929 11.505 1.00 98.25 81 ASN A CA 1
ATOM 597 C C . ASN A 1 81 ? 11.009 5.140 10.906 1.00 98.25 81 ASN A C 1
ATOM 599 O O . ASN A 1 81 ? 10.132 5.012 10.046 1.00 98.25 81 ASN A O 1
ATOM 603 N N . LYS A 1 82 ? 11.401 6.333 11.372 1.00 98.38 82 LYS A N 1
ATOM 604 C CA . LYS A 1 82 ? 10.782 7.616 11.003 1.00 98.38 82 LYS A CA 1
ATOM 605 C C . LYS A 1 82 ? 10.983 7.975 9.530 1.00 98.38 82 LYS A C 1
ATOM 607 O O . LYS A 1 82 ? 10.062 8.495 8.913 1.00 98.38 82 LYS A O 1
ATOM 612 N N . THR A 1 83 ? 12.148 7.671 8.962 1.00 98.19 83 THR A N 1
ATOM 613 C CA . THR A 1 83 ? 12.464 7.983 7.560 1.00 98.19 83 THR A CA 1
ATOM 614 C C . THR A 1 83 ? 11.549 7.218 6.607 1.00 98.19 83 THR A C 1
ATOM 616 O O . THR A 1 83 ? 10.895 7.818 5.759 1.00 98.19 83 THR A O 1
ATOM 619 N N . LEU A 1 84 ? 11.419 5.904 6.800 1.00 97.44 84 LEU A N 1
ATOM 620 C CA . LEU A 1 84 ? 10.518 5.065 6.009 1.00 97.44 84 LEU A CA 1
ATOM 621 C C . LEU A 1 84 ? 9.047 5.414 6.264 1.00 97.44 84 LEU A C 1
ATOM 623 O O . LEU A 1 84 ? 8.242 5.363 5.341 1.00 97.44 84 LEU A O 1
ATOM 627 N N . ALA A 1 85 ? 8.691 5.815 7.490 1.00 98.31 85 ALA A N 1
ATOM 628 C CA . ALA A 1 85 ? 7.337 6.284 7.781 1.00 98.31 85 ALA A CA 1
ATOM 629 C C . ALA A 1 85 ? 6.991 7.549 6.976 1.00 98.31 85 ALA A C 1
ATOM 631 O O . ALA A 1 85 ? 5.918 7.619 6.385 1.00 98.31 85 ALA A O 1
ATOM 632 N N . ALA A 1 86 ? 7.908 8.519 6.904 1.00 98.31 86 ALA A N 1
ATOM 633 C CA . ALA A 1 86 ? 7.723 9.742 6.125 1.00 98.31 86 ALA A CA 1
ATOM 634 C C . ALA A 1 86 ? 7.640 9.472 4.611 1.00 98.31 86 ALA A C 1
ATOM 636 O O . ALA A 1 86 ? 6.828 10.092 3.917 1.00 98.31 86 ALA A O 1
ATOM 637 N N . GLN A 1 87 ? 8.432 8.519 4.108 1.00 97.81 87 GLN A N 1
ATOM 638 C CA . GLN A 1 87 ? 8.356 8.078 2.715 1.00 97.81 87 GLN A CA 1
ATOM 639 C C . GLN A 1 87 ? 6.989 7.453 2.408 1.00 97.81 87 GLN A C 1
ATOM 641 O O . GLN A 1 87 ? 6.298 7.910 1.501 1.00 97.81 87 GLN A O 1
ATOM 646 N N . LEU A 1 88 ? 6.567 6.462 3.202 1.00 98.00 88 LEU A N 1
ATOM 647 C CA . LEU A 1 88 ? 5.269 5.802 3.032 1.00 98.00 88 LEU A CA 1
ATOM 648 C C . LEU A 1 88 ? 4.116 6.800 3.140 1.00 98.00 88 LEU A C 1
ATOM 650 O O . LEU A 1 88 ? 3.176 6.729 2.356 1.00 98.00 88 LEU A O 1
ATOM 654 N N . PHE A 1 89 ? 4.196 7.753 4.071 1.00 98.06 89 PHE A N 1
ATOM 655 C CA . PHE A 1 89 ? 3.208 8.821 4.189 1.00 98.06 89 PHE A CA 1
ATOM 656 C C . PHE A 1 89 ? 3.102 9.644 2.901 1.00 98.06 89 PHE A C 1
ATOM 658 O O . PHE A 1 89 ? 1.998 9.856 2.408 1.00 98.06 89 PHE A O 1
ATOM 665 N N . SER A 1 90 ? 4.234 10.077 2.342 1.00 97.75 90 SER A N 1
ATOM 666 C CA . SER A 1 90 ? 4.257 10.853 1.095 1.00 97.75 90 SER A CA 1
ATOM 667 C C . SER A 1 90 ? 3.682 10.056 -0.080 1.00 97.75 90 SER A C 1
ATOM 669 O O . SER A 1 90 ? 2.864 10.585 -0.829 1.00 97.75 90 SER A O 1
ATOM 671 N N . GLU A 1 91 ? 4.048 8.776 -0.202 1.00 97.31 91 GLU A N 1
ATOM 672 C CA . GLU A 1 91 ? 3.525 7.873 -1.237 1.00 97.31 91 GLU A CA 1
ATOM 673 C C . GLU A 1 91 ? 2.005 7.677 -1.098 1.00 97.31 91 GLU A C 1
ATOM 675 O O . GLU A 1 91 ? 1.262 7.883 -2.056 1.00 97.31 91 GLU A O 1
ATOM 680 N N . PHE A 1 92 ? 1.509 7.349 0.100 1.00 97.12 92 PHE A N 1
ATOM 681 C CA . PHE A 1 92 ? 0.074 7.155 0.324 1.00 97.12 92 PHE A CA 1
ATOM 682 C C . PHE A 1 92 ? -0.738 8.441 0.178 1.00 97.12 92 PHE A C 1
ATOM 684 O O . PHE A 1 92 ? -1.857 8.376 -0.320 1.00 97.12 92 PHE A O 1
ATOM 691 N N . LYS A 1 93 ? -0.188 9.600 0.555 1.00 96.50 93 LYS A N 1
ATOM 692 C CA . LYS A 1 93 ? -0.833 10.899 0.323 1.00 96.50 93 LYS A CA 1
ATOM 693 C C . LYS A 1 93 ? -0.982 11.200 -1.170 1.00 96.50 93 LYS A C 1
ATOM 695 O O . LYS A 1 93 ? -1.984 11.776 -1.568 1.00 96.50 93 LYS A O 1
ATOM 700 N N . ALA A 1 94 ? -0.010 10.810 -1.993 1.00 96.00 94 ALA A N 1
ATOM 701 C CA . ALA A 1 94 ? -0.125 10.948 -3.443 1.00 96.00 94 ALA A CA 1
ATOM 702 C C . ALA A 1 94 ? -1.187 9.996 -4.027 1.00 96.00 94 ALA A C 1
ATOM 704 O O . ALA A 1 94 ? -1.951 10.392 -4.903 1.00 96.00 94 ALA A O 1
ATOM 705 N N . PHE A 1 95 ? -1.265 8.762 -3.516 1.00 96.62 95 PHE A N 1
ATOM 706 C CA . PHE A 1 95 ? -2.260 7.772 -3.943 1.00 96.62 95 PHE A CA 1
ATOM 707 C C . PHE A 1 95 ? -3.689 8.078 -3.473 1.00 96.62 95 PHE A C 1
ATOM 709 O O . PHE A 1 95 ? -4.646 7.675 -4.134 1.00 96.62 95 PHE A O 1
ATOM 716 N N . PHE A 1 96 ? -3.842 8.775 -2.349 1.00 95.44 96 PHE A N 1
ATOM 717 C CA . PHE A 1 96 ? -5.124 9.114 -1.730 1.00 95.44 96 PHE A CA 1
ATOM 718 C C . PHE A 1 96 ? -5.155 10.608 -1.353 1.00 95.44 96 PHE A C 1
ATOM 720 O O . PHE A 1 96 ? -4.988 10.930 -0.171 1.00 95.44 96 PHE A O 1
ATOM 727 N N . PRO A 1 97 ? -5.297 11.511 -2.344 1.00 91.44 97 PRO A N 1
ATOM 728 C CA . PRO A 1 97 ? -5.338 12.955 -2.115 1.00 91.44 97 PRO A CA 1
ATOM 729 C C . PRO A 1 97 ? -6.593 13.422 -1.364 1.00 91.44 97 PRO A C 1
ATOM 731 O O . PRO A 1 97 ? -7.645 12.743 -1.451 1.00 91.44 97 PRO A O 1
#

Foldseek 3Di:
DDDDDDDDPPPPPPDDQAQQQFDDPDDQDDCLVVLLVVLLVCVVVVPPDDDDDDDPPNPVLVSVSSSCNSNSDDDDDDDPDDVVVVVSVVVNVNGGD

Secondary structure (DSSP, 8-state):
--------------PPPP------SPPP-TTHHHHHHHHHHHHHTT-S-------TTS-HHHHHHHHHHHHT---PPP-SSHHHHHHHHHHHHHH--

pLDDT: mean 87.03, std 17.73, range [41.28, 98.38]